Protein AF-X0TJZ9-F1 (afdb_monomer)

Nearest PDB structures (foldseek):
  3bti-assembly2_E  TM=6.774E-01  e=3.547E+00  Staphylococcus aureus subsp. aureus Mu50
  5j5v-assembly1_B  TM=3.669E-01  e=6.250E-01  Escherichia coli 536
  3br6-assembly1_A  TM=6.619E-01  e=5.381E+00  Staphylococcus aureus

Organism: NCBI:txid412755

Foldseek 3Di:
DDPPPPPDDDPVVDPCDLVNQQADFDADPVGFDADPVRHGDGNVNVLVVVLVVVVVVCVVVVHDDPDSVVVSVVSSVVVVVVVVPPPPD

pLDDT: mean 78.57, std 19.82, range [33.56, 95.0]

Radius of gyration: 17.33 Å; Cα contacts (8 Å, |Δi|>4): 44; chains: 1; bounding box: 55×28×36 Å

Sequence (89 aa):
MLTNFVRSKSRADYEVTKKKWLKMSIVDLNGPVQAKDGKIITHNEYIDWFIDELMELINDYQYIIEDEKKFKEEIAHFIYTLSDTGNHG

Structure (mmCIF, N/CA/C/O backbone):
data_AF-X0TJZ9-F1
#
_entry.id   AF-X0TJZ9-F1
#
loop_
_atom_site.group_PDB
_atom_site.id
_atom_site.type_symbol
_atom_site.label_atom_id
_atom_site.label_alt_id
_atom_site.label_comp_id
_atom_site.label_asym_id
_atom_site.label_entity_id
_atom_site.label_seq_id
_atom_site.pdbx_PDB_ins_code
_atom_site.Cartn_x
_atom_site.Cartn_y
_atom_site.Cartn_z
_atom_site.occupancy
_atom_site.B_iso_or_equiv
_atom_site.auth_seq_id
_atom_site.auth_comp_id
_atom_site.auth_asym_id
_atom_site.auth_atom_id
_atom_site.pdbx_PDB_model_num
ATOM 1 N N . MET A 1 1 ? 40.077 -21.313 -17.787 1.00 39.22 1 MET A N 1
ATOM 2 C CA . MET A 1 1 ? 38.681 -20.909 -18.049 1.00 39.22 1 MET A CA 1
ATOM 3 C C . MET A 1 1 ? 38.267 -20.047 -16.861 1.00 39.22 1 MET A C 1
ATOM 5 O O . MET A 1 1 ? 38.178 -20.574 -15.763 1.00 39.22 1 MET A O 1
ATOM 9 N N . LEU A 1 2 ? 38.233 -18.721 -17.028 1.00 34.97 2 LEU A N 1
ATOM 10 C CA . LEU A 1 2 ? 37.982 -17.768 -15.938 1.00 34.97 2 LEU A CA 1
ATOM 11 C C . LEU A 1 2 ? 36.483 -17.756 -15.630 1.00 34.97 2 LEU A C 1
ATOM 13 O O . LEU A 1 2 ? 35.675 -17.393 -16.481 1.00 34.97 2 LEU A O 1
ATOM 17 N N . THR A 1 3 ? 36.118 -18.190 -14.429 1.00 38.84 3 THR A N 1
ATOM 18 C CA . THR A 1 3 ? 34.780 -18.021 -13.871 1.00 38.84 3 THR A CA 1
ATOM 19 C C . THR A 1 3 ? 34.521 -16.529 -13.693 1.00 38.84 3 THR A C 1
ATOM 21 O O . THR A 1 3 ? 35.120 -15.878 -12.838 1.00 38.84 3 THR A O 1
ATOM 24 N N . ASN A 1 4 ? 33.623 -15.974 -14.506 1.00 38.53 4 ASN A N 1
ATOM 25 C CA . ASN A 1 4 ? 33.055 -14.654 -14.262 1.00 38.53 4 ASN A CA 1
ATOM 26 C C . ASN A 1 4 ? 32.163 -14.749 -13.022 1.00 38.53 4 ASN A C 1
ATOM 28 O O . ASN A 1 4 ? 30.959 -14.980 -13.117 1.00 38.53 4 ASN A O 1
ATOM 32 N N . PHE A 1 5 ? 32.768 -14.602 -11.846 1.00 40.38 5 PHE A N 1
ATOM 33 C CA . PHE A 1 5 ? 32.036 -14.287 -10.632 1.00 40.38 5 PHE A CA 1
ATOM 34 C C . PHE A 1 5 ? 31.448 -12.893 -10.854 1.00 40.38 5 PHE A C 1
ATOM 36 O O . PHE A 1 5 ? 32.156 -11.887 -10.776 1.00 40.38 5 PHE A O 1
ATOM 43 N N . VAL A 1 6 ? 30.163 -12.827 -11.208 1.00 42.00 6 VAL A N 1
ATOM 44 C CA . VAL A 1 6 ? 29.412 -11.577 -11.127 1.00 42.00 6 VAL A CA 1
ATOM 45 C C . VAL A 1 6 ? 29.452 -11.196 -9.657 1.00 42.00 6 VAL A C 1
ATOM 47 O O . VAL A 1 6 ? 28.789 -11.804 -8.822 1.00 42.00 6 VAL A O 1
ATOM 50 N N . ARG A 1 7 ? 30.333 -10.252 -9.333 1.00 39.84 7 ARG A N 1
ATOM 51 C CA . ARG A 1 7 ? 30.474 -9.673 -8.005 1.00 39.84 7 ARG A CA 1
ATOM 52 C C . ARG A 1 7 ? 29.112 -9.072 -7.669 1.00 39.84 7 ARG A C 1
ATOM 54 O O . ARG A 1 7 ? 28.761 -8.024 -8.211 1.00 39.84 7 ARG A O 1
ATOM 61 N N . SER A 1 8 ? 28.318 -9.770 -6.859 1.00 49.03 8 SER A N 1
ATOM 62 C CA . SER A 1 8 ? 27.079 -9.225 -6.323 1.00 49.03 8 SER A CA 1
ATOM 63 C C . SER A 1 8 ? 27.445 -7.914 -5.637 1.00 49.03 8 SER A C 1
ATOM 65 O O . SER A 1 8 ? 28.334 -7.857 -4.783 1.00 49.03 8 SER A O 1
ATOM 67 N N . LYS A 1 9 ? 26.862 -6.818 -6.125 1.00 39.72 9 LYS A N 1
ATOM 68 C CA . LYS A 1 9 ? 27.083 -5.492 -5.554 1.00 39.72 9 LYS A CA 1
ATOM 69 C C . LYS A 1 9 ? 26.715 -5.560 -4.074 1.00 39.72 9 LYS A C 1
ATOM 71 O O . LYS A 1 9 ? 25.663 -6.093 -3.725 1.00 39.72 9 LYS A O 1
ATOM 76 N N . SER A 1 10 ? 27.621 -5.105 -3.215 1.00 44.00 10 SER A N 1
ATOM 77 C CA . SER A 1 10 ? 27.453 -5.254 -1.772 1.00 44.00 10 SER A CA 1
ATOM 78 C C . SER A 1 10 ? 26.371 -4.306 -1.246 1.00 44.00 10 SER A C 1
ATOM 80 O O . SER A 1 10 ? 26.112 -3.250 -1.821 1.00 44.00 10 SER A O 1
ATOM 82 N N . ARG A 1 11 ? 25.776 -4.701 -0.120 1.00 45.53 11 ARG A N 1
ATOM 83 C CA . ARG A 1 11 ? 24.602 -4.131 0.565 1.00 45.53 11 ARG A CA 1
ATOM 84 C C . ARG A 1 11 ? 24.637 -2.609 0.814 1.00 45.53 11 ARG A C 1
ATOM 86 O O . ARG A 1 11 ? 23.585 -2.013 0.966 1.00 45.53 11 ARG A O 1
ATOM 93 N N . ALA A 1 12 ? 25.812 -1.977 0.799 1.00 43.75 12 ALA A N 1
ATOM 94 C CA . ALA A 1 12 ? 25.979 -0.533 1.002 1.00 43.75 12 ALA A CA 1
ATOM 95 C C . ALA A 1 12 ? 25.789 0.321 -0.273 1.00 43.75 12 ALA A C 1
ATOM 97 O O . ALA A 1 12 ? 25.590 1.530 -0.174 1.00 43.75 12 ALA A O 1
ATOM 98 N N . ASP A 1 13 ? 25.808 -0.281 -1.470 1.00 43.44 13 ASP A N 1
ATOM 99 C CA . ASP A 1 13 ? 25.651 0.455 -2.739 1.00 43.44 13 ASP A CA 1
ATOM 100 C C . ASP A 1 13 ? 24.173 0.753 -3.084 1.00 43.44 13 ASP A C 1
ATOM 102 O O . ASP A 1 13 ? 23.883 1.483 -4.035 1.00 43.44 13 ASP A O 1
ATOM 106 N N . TYR A 1 14 ? 23.229 0.198 -2.312 1.00 49.31 14 TYR A N 1
ATOM 107 C CA . TYR A 1 14 ? 21.782 0.265 -2.549 1.00 49.31 14 TYR A CA 1
ATOM 108 C C . TYR A 1 14 ? 20.983 0.591 -1.282 1.00 49.31 14 TYR A C 1
ATOM 110 O O . TYR A 1 14 ? 19.922 0.013 -1.072 1.00 49.31 14 TYR A O 1
ATOM 118 N N . GLU A 1 15 ? 21.423 1.545 -0.461 1.00 55.16 15 GLU A N 1
ATOM 119 C CA . GLU A 1 15 ? 20.530 2.165 0.533 1.00 55.16 15 GLU A CA 1
ATOM 120 C C . GLU A 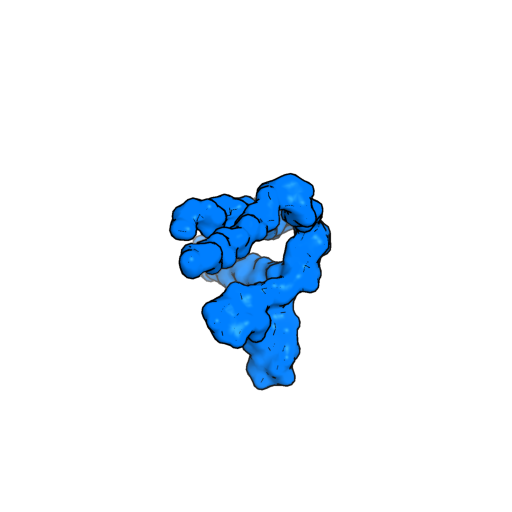1 15 ? 19.427 2.953 -0.209 1.00 55.16 15 GLU A C 1
ATOM 122 O O . GLU A 1 15 ? 19.452 4.177 -0.380 1.00 55.16 15 GLU A O 1
ATOM 127 N N . VAL A 1 16 ? 18.465 2.224 -0.772 1.00 62.09 16 VAL A N 1
ATOM 128 C CA . VAL A 1 16 ? 17.266 2.766 -1.385 1.00 62.09 16 VAL A CA 1
ATOM 129 C C . VAL A 1 16 ? 16.383 3.180 -0.225 1.00 62.09 16 VAL A C 1
ATOM 131 O O . VAL A 1 16 ? 15.711 2.360 0.384 1.00 62.09 16 VAL A O 1
ATOM 134 N N . THR A 1 17 ? 16.376 4.476 0.084 1.00 79.75 17 THR A N 1
ATO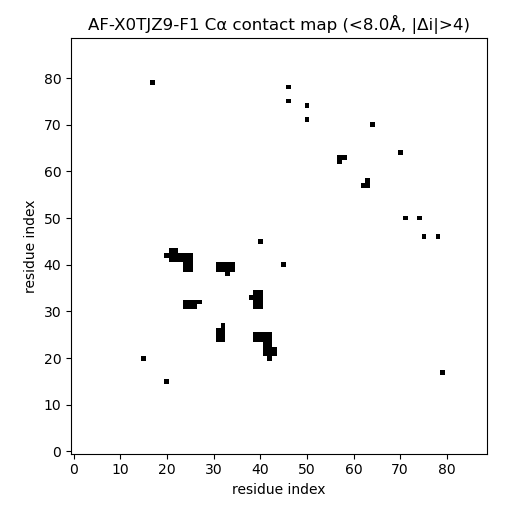M 135 C CA . THR A 1 17 ? 15.444 5.017 1.083 1.00 79.75 17 THR A CA 1
ATOM 136 C C . THR A 1 17 ? 14.019 4.518 0.808 1.00 79.75 17 THR A C 1
ATOM 138 O O . THR A 1 17 ? 13.615 4.456 -0.357 1.00 79.75 17 THR A O 1
ATOM 141 N N . LYS A 1 18 ? 13.222 4.235 1.852 1.00 81.12 18 LYS A N 1
ATOM 142 C CA . LYS A 1 18 ? 11.801 3.831 1.721 1.00 81.12 18 LYS A CA 1
ATOM 143 C C . LYS A 1 18 ? 11.052 4.694 0.695 1.00 81.12 18 LYS A C 1
ATOM 145 O O . LYS A 1 18 ? 10.332 4.185 -0.153 1.00 81.12 18 LYS A O 1
ATOM 150 N N . LYS A 1 19 ? 11.308 6.009 0.692 1.00 84.88 19 LYS A N 1
ATOM 151 C CA . LYS A 1 19 ? 10.733 6.974 -0.261 1.00 84.88 19 LYS A CA 1
ATOM 152 C C . LYS A 1 19 ? 11.083 6.695 -1.729 1.00 84.88 19 LYS A C 1
ATOM 154 O O . LYS A 1 19 ? 10.267 6.963 -2.607 1.00 84.88 19 LYS A O 1
ATOM 159 N N . LYS A 1 20 ? 12.299 6.226 -2.013 1.00 86.94 20 LYS A N 1
ATOM 160 C CA . LYS A 1 20 ? 12.723 5.828 -3.360 1.00 86.94 20 LYS A CA 1
ATOM 161 C C . LYS A 1 20 ? 12.156 4.457 -3.720 1.00 86.94 20 LYS A C 1
ATOM 163 O O . LYS A 1 20 ? 11.653 4.315 -4.828 1.00 86.94 20 LYS A O 1
ATOM 168 N N . TRP A 1 21 ? 12.178 3.508 -2.785 1.00 87.88 21 TRP A N 1
ATOM 169 C CA . TRP A 1 21 ? 11.636 2.161 -2.977 1.00 87.88 21 TRP A CA 1
ATOM 170 C C . TRP A 1 21 ? 10.147 2.191 -3.334 1.00 87.88 21 TRP A C 1
ATOM 172 O O . TRP A 1 21 ? 9.744 1.575 -4.311 1.00 87.88 21 TRP A O 1
ATOM 182 N N . LEU A 1 22 ? 9.354 3.027 -2.655 1.00 87.81 22 LEU A N 1
ATOM 183 C CA . LEU A 1 22 ? 7.929 3.219 -2.953 1.00 87.81 22 LEU A CA 1
ATOM 184 C C . LEU A 1 22 ? 7.649 3.613 -4.415 1.00 87.81 22 LEU A C 1
ATOM 186 O O . LEU A 1 22 ? 6.588 3.300 -4.945 1.00 87.81 22 LEU A O 1
ATOM 190 N N . LYS A 1 23 ? 8.595 4.285 -5.080 1.00 90.75 23 LYS A N 1
ATOM 191 C CA . LYS A 1 23 ? 8.467 4.725 -6.479 1.00 90.75 23 LYS A CA 1
ATOM 192 C C . LYS A 1 23 ? 9.014 3.718 -7.489 1.00 90.75 23 LYS A C 1
ATOM 194 O O . LYS A 1 23 ? 8.936 3.967 -8.689 1.00 90.75 23 LYS A O 1
ATOM 199 N N . MET A 1 24 ? 9.632 2.638 -7.022 1.00 90.62 24 MET A N 1
ATOM 200 C CA . MET A 1 24 ? 10.149 1.591 -7.890 1.00 90.62 24 MET A CA 1
ATOM 201 C C . MET A 1 24 ? 9.017 0.664 -8.320 1.00 90.62 24 MET A C 1
ATOM 203 O O . MET A 1 24 ? 8.038 0.467 -7.600 1.00 90.62 24 MET A O 1
ATOM 207 N N . SER A 1 25 ? 9.166 0.119 -9.520 1.00 91.69 25 SER A N 1
ATOM 208 C CA . SER A 1 25 ? 8.279 -0.898 -10.068 1.00 91.69 25 SER A CA 1
ATOM 209 C C . SER A 1 25 ? 8.413 -2.201 -9.295 1.00 91.69 25 SER A C 1
ATOM 211 O O . SER A 1 25 ? 9.528 -2.597 -8.954 1.00 91.69 25 SER A O 1
ATOM 213 N N . ILE A 1 26 ? 7.297 -2.894 -9.095 1.00 89.62 26 ILE A N 1
ATOM 214 C CA . ILE A 1 26 ? 7.320 -4.286 -8.647 1.00 89.62 26 ILE A CA 1
ATOM 215 C C . ILE A 1 26 ? 7.844 -5.137 -9.795 1.00 89.62 26 ILE A C 1
ATOM 217 O O . ILE A 1 26 ? 7.455 -4.935 -10.945 1.00 89.62 26 ILE A O 1
ATOM 221 N N . VAL A 1 27 ? 8.733 -6.076 -9.486 1.00 86.81 27 VAL A N 1
ATOM 222 C CA . VAL A 1 27 ? 9.361 -6.961 -10.466 1.00 86.81 27 VAL A CA 1
ATOM 223 C C . VAL A 1 27 ? 9.087 -8.406 -10.068 1.00 86.81 27 VAL A C 1
ATOM 225 O O . VAL A 1 27 ? 9.332 -8.781 -8.922 1.00 86.81 27 VAL A O 1
ATOM 228 N N . ASP A 1 28 ? 8.585 -9.202 -11.007 1.00 83.56 28 ASP A N 1
ATOM 229 C CA . ASP A 1 28 ? 8.473 -10.655 -10.894 1.00 83.56 28 ASP A CA 1
ATOM 230 C C . ASP A 1 28 ? 9.531 -11.355 -11.776 1.00 83.56 28 ASP A C 1
ATOM 232 O O . ASP A 1 28 ? 10.444 -10.722 -12.312 1.00 83.56 28 ASP A O 1
ATOM 236 N N . LEU A 1 29 ? 9.429 -12.678 -11.937 1.00 82.25 29 LEU A N 1
ATOM 237 C CA . LEU A 1 29 ? 10.358 -13.459 -12.768 1.00 82.25 29 LEU A CA 1
ATOM 238 C C . LEU A 1 29 ? 10.347 -13.064 -14.259 1.00 82.25 29 LEU A C 1
ATOM 240 O O . LEU A 1 29 ? 11.297 -13.375 -14.975 1.00 82.25 29 LEU A O 1
ATOM 244 N N . ASN A 1 30 ? 9.298 -12.385 -14.727 1.00 84.75 30 ASN A N 1
ATOM 245 C CA . ASN A 1 30 ? 9.099 -11.957 -16.110 1.00 84.75 30 ASN A CA 1
ATOM 246 C C . ASN A 1 30 ? 9.366 -10.455 -16.317 1.00 84.75 30 ASN A C 1
ATOM 248 O O . ASN A 1 30 ? 9.266 -9.968 -17.445 1.00 84.75 30 ASN A O 1
ATOM 252 N N . GLY A 1 31 ? 9.735 -9.723 -15.263 1.00 84.75 31 GLY A N 1
ATOM 253 C CA . GLY A 1 31 ? 10.039 -8.296 -15.316 1.00 84.75 31 GLY A CA 1
ATOM 254 C C . GLY A 1 31 ? 9.026 -7.439 -14.549 1.00 84.75 31 GLY A C 1
ATOM 255 O O . GLY A 1 31 ? 8.436 -7.900 -13.575 1.00 84.75 31 GLY A O 1
ATOM 256 N N . PRO A 1 32 ? 8.864 -6.152 -14.910 1.00 88.25 32 PRO A N 1
ATOM 257 C CA . PRO A 1 32 ? 7.956 -5.258 -14.204 1.00 88.25 32 PRO A CA 1
ATOM 258 C C . PRO A 1 32 ? 6.501 -5.726 -14.288 1.00 88.25 32 PRO A C 1
ATOM 260 O O . PRO A 1 32 ? 5.975 -5.931 -15.385 1.00 88.25 32 PRO A O 1
ATOM 263 N N . VAL A 1 33 ? 5.846 -5.819 -13.132 1.00 88.50 33 VAL A N 1
ATOM 264 C CA . VAL A 1 33 ? 4.419 -6.134 -13.031 1.00 88.50 33 VAL A CA 1
ATOM 265 C C . VAL A 1 33 ? 3.612 -4.986 -13.632 1.00 88.50 33 VAL A C 1
ATOM 267 O O . VAL A 1 33 ? 3.863 -3.811 -13.350 1.00 88.50 33 VAL A O 1
ATOM 270 N N . GLN A 1 34 ? 2.638 -5.332 -14.471 1.00 91.44 34 GLN A N 1
ATOM 271 C CA . GLN A 1 34 ? 1.793 -4.380 -15.184 1.00 91.44 34 GLN A CA 1
ATOM 272 C C . GLN A 1 34 ? 0.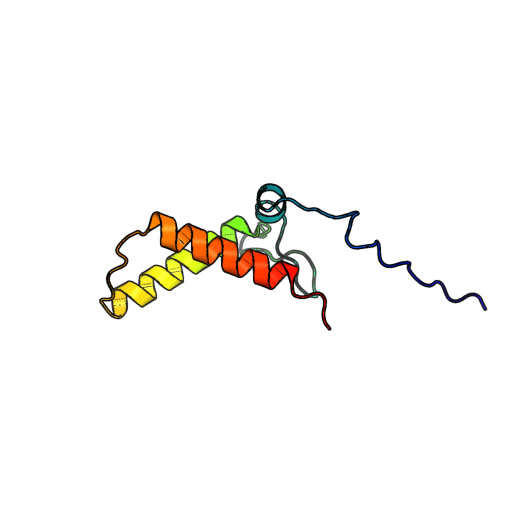316 -4.622 -14.877 1.00 91.44 34 GLN A C 1
ATOM 274 O O . GLN A 1 34 ? -0.130 -5.761 -14.737 1.00 91.44 34 GLN A O 1
ATOM 279 N N . ALA A 1 35 ? -0.445 -3.535 -14.803 1.00 87.88 35 ALA A N 1
ATOM 280 C CA . ALA A 1 35 ? -1.897 -3.569 -14.788 1.00 87.88 35 ALA A CA 1
ATOM 281 C C . ALA A 1 35 ? -2.453 -3.973 -16.168 1.00 87.88 35 ALA A C 1
ATOM 283 O O . ALA A 1 35 ? -1.727 -4.076 -17.159 1.00 87.88 35 ALA A O 1
ATOM 284 N N . LYS A 1 36 ? -3.771 -4.200 -16.247 1.00 86.56 36 LYS A N 1
ATOM 285 C CA . LYS A 1 36 ? -4.454 -4.653 -17.477 1.00 86.56 36 LYS A CA 1
ATOM 286 C C . LYS A 1 36 ? -4.311 -3.687 -18.661 1.00 86.56 36 LY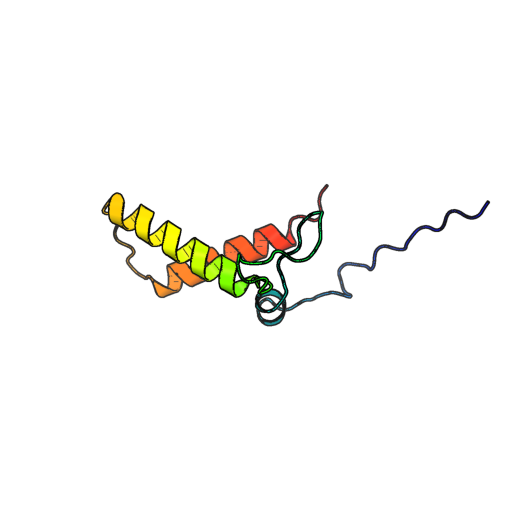S A C 1
ATOM 288 O O . LYS A 1 36 ? -4.453 -4.107 -19.803 1.00 86.56 36 LYS A O 1
ATOM 293 N N . ASP A 1 37 ? -4.052 -2.414 -18.389 1.00 90.75 37 ASP A N 1
ATOM 294 C CA . ASP A 1 37 ? -3.812 -1.358 -19.374 1.00 90.75 37 ASP A CA 1
ATOM 295 C C . ASP A 1 37 ? -2.328 -1.226 -19.780 1.00 90.75 37 ASP A C 1
ATOM 297 O O . ASP A 1 37 ? -1.981 -0.344 -20.564 1.00 90.75 37 ASP A O 1
ATOM 301 N N . GLY A 1 38 ? -1.446 -2.091 -19.264 1.00 88.56 38 GLY A N 1
ATOM 302 C CA . GLY A 1 38 ? -0.002 -2.055 -19.508 1.00 88.56 38 GLY A CA 1
ATOM 303 C C . GLY A 1 38 ? 0.762 -1.067 -18.621 1.00 88.56 38 GLY A C 1
ATOM 304 O O . GLY A 1 38 ? 1.979 -0.928 -18.760 1.00 88.56 38 GLY A O 1
ATOM 305 N N . LYS A 1 39 ? 0.093 -0.372 -17.692 1.00 92.44 39 LYS A N 1
ATOM 306 C CA . LYS A 1 39 ? 0.765 0.531 -16.754 1.00 92.44 39 LYS A CA 1
ATOM 307 C C . LYS A 1 39 ? 1.596 -0.273 -15.755 1.00 92.44 39 LYS A C 1
ATOM 309 O O . LYS A 1 39 ? 1.086 -1.179 -15.102 1.00 92.44 39 LYS A O 1
ATOM 314 N N . ILE A 1 40 ? 2.869 0.088 -15.601 1.00 92.69 40 ILE A N 1
ATOM 315 C CA . ILE A 1 40 ? 3.753 -0.528 -14.607 1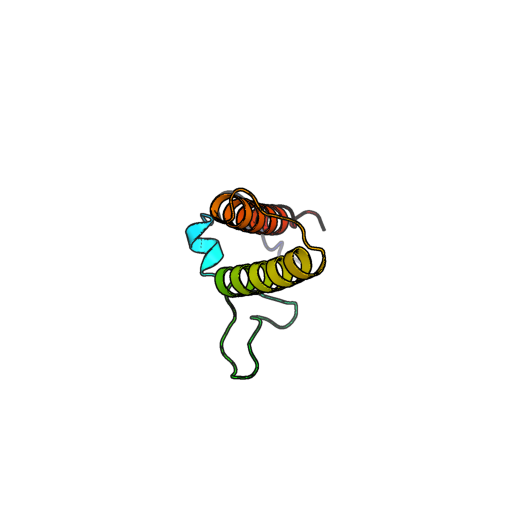.00 92.69 40 ILE A CA 1
ATOM 316 C C . ILE A 1 40 ? 3.283 -0.164 -13.197 1.00 92.69 40 ILE A C 1
ATOM 318 O O . ILE A 1 40 ? 3.080 1.014 -12.902 1.00 92.69 40 ILE A O 1
ATOM 322 N N . ILE A 1 41 ? 3.163 -1.174 -12.336 1.00 93.06 41 ILE A N 1
ATOM 323 C CA . ILE A 1 41 ? 2.724 -1.030 -10.948 1.00 93.06 41 ILE A CA 1
ATOM 324 C C . ILE A 1 41 ? 3.930 -0.739 -10.055 1.00 93.06 41 ILE A C 1
ATOM 326 O O . ILE A 1 41 ? 4.935 -1.458 -10.069 1.00 93.06 41 ILE A O 1
ATOM 330 N N . THR A 1 42 ? 3.831 0.324 -9.266 1.00 94.00 42 THR A N 1
ATOM 331 C CA . THR A 1 42 ? 4.823 0.691 -8.250 1.00 94.00 42 THR A CA 1
ATOM 332 C C . THR A 1 42 ? 4.540 0.029 -6.904 1.00 94.00 42 THR A C 1
ATOM 334 O O . THR A 1 42 ? 3.413 -0.369 -6.611 1.00 94.00 42 THR A O 1
ATOM 337 N N . HIS A 1 43 ? 5.557 -0.045 -6.041 1.00 91.00 43 HIS A N 1
ATOM 338 C CA . HIS A 1 43 ? 5.376 -0.520 -4.666 1.00 91.00 43 HIS A CA 1
ATOM 339 C C . HIS A 1 43 ? 4.326 0.288 -3.897 1.00 91.00 43 HIS A C 1
ATOM 341 O O . HIS A 1 43 ? 3.557 -0.297 -3.142 1.00 91.00 43 HIS A O 1
ATOM 347 N N . ASN A 1 44 ? 4.269 1.609 -4.096 1.00 92.62 44 ASN A N 1
ATOM 348 C CA . ASN A 1 44 ? 3.257 2.445 -3.457 1.00 92.62 44 ASN A CA 1
ATOM 349 C C . ASN A 1 44 ? 1.839 2.050 -3.885 1.00 92.62 44 ASN A C 1
ATOM 351 O O . ASN A 1 44 ? 0.992 1.838 -3.032 1.00 92.62 44 ASN A O 1
ATOM 355 N N . GLU A 1 45 ? 1.602 1.896 -5.189 1.00 93.06 45 GLU A N 1
ATOM 356 C CA . GLU A 1 45 ? 0.276 1.537 -5.716 1.00 93.06 45 GLU A CA 1
ATOM 357 C C . GLU A 1 45 ? -0.192 0.163 -5.230 1.00 93.06 45 GLU A C 1
ATOM 359 O O . GLU A 1 45 ? -1.365 -0.019 -4.922 1.00 93.06 45 GLU A O 1
ATOM 364 N N . TYR A 1 46 ? 0.723 -0.799 -5.123 1.00 92.38 46 TYR A N 1
ATOM 365 C CA . TYR A 1 46 ? 0.407 -2.102 -4.546 1.00 92.38 46 TYR A CA 1
ATOM 366 C C . TYR A 1 46 ? 0.093 -2.030 -3.053 1.00 92.38 46 TYR A C 1
ATOM 368 O O . TYR A 1 46 ? -0.823 -2.705 -2.599 1.00 92.38 46 TYR A O 1
ATOM 376 N N . ILE A 1 47 ? 0.854 -1.244 -2.284 1.00 93.19 47 ILE A N 1
ATOM 377 C CA . ILE A 1 47 ? 0.609 -1.076 -0.847 1.00 93.19 47 ILE A CA 1
ATOM 378 C C . ILE A 1 47 ? -0.745 -0.415 -0.618 1.00 93.19 47 ILE A C 1
ATOM 380 O O . ILE A 1 47 ? -1.482 -0.876 0.246 1.00 93.19 47 ILE A O 1
ATOM 384 N N . ASP A 1 48 ? -1.067 0.620 -1.392 1.00 93.12 48 ASP A N 1
ATOM 385 C CA . ASP A 1 48 ? -2.355 1.305 -1.312 1.00 93.12 48 ASP A CA 1
ATOM 386 C C . ASP A 1 48 ? -3.497 0.315 -1.600 1.00 93.12 48 ASP A C 1
ATOM 388 O O . ASP A 1 48 ? -4.384 0.156 -0.766 1.00 93.12 48 ASP A O 1
ATOM 392 N N . TRP A 1 49 ? -3.407 -0.452 -2.696 1.00 93.75 49 TRP A N 1
ATOM 393 C CA . TRP A 1 49 ? -4.381 -1.506 -3.009 1.00 93.75 49 TRP A CA 1
ATOM 394 C C . TRP A 1 49 ? -4.498 -2.555 -1.894 1.00 93.75 49 TRP A C 1
ATOM 396 O O . TRP A 1 49 ? -5.596 -2.888 -1.465 1.00 93.75 49 TRP A O 1
ATOM 406 N N . PHE A 1 50 ? -3.372 -3.063 -1.392 1.00 93.50 50 PHE A N 1
ATOM 407 C CA . PHE A 1 50 ? -3.366 -4.082 -0.343 1.00 93.50 50 PHE A CA 1
ATOM 408 C C . PHE A 1 50 ? -3.998 -3.575 0.959 1.00 93.50 50 PHE A C 1
ATOM 410 O O . PHE A 1 50 ? -4.712 -4.315 1.633 1.00 93.50 50 PHE A O 1
ATOM 417 N N . ILE A 1 51 ? -3.722 -2.322 1.326 1.00 94.12 51 ILE A N 1
ATOM 418 C CA . ILE A 1 51 ? -4.333 -1.674 2.483 1.00 94.12 51 ILE A CA 1
ATOM 419 C C . ILE A 1 51 ? -5.843 -1.577 2.288 1.00 94.12 51 ILE A C 1
ATOM 421 O O . ILE A 1 51 ? -6.568 -1.889 3.225 1.00 94.12 51 ILE A O 1
ATOM 425 N N . ASP A 1 52 ? -6.313 -1.179 1.108 1.00 92.94 52 ASP A N 1
ATOM 426 C CA . ASP A 1 52 ? -7.745 -1.054 0.836 1.00 92.94 52 ASP A CA 1
ATOM 427 C C . ASP A 1 52 ? -8.459 -2.413 0.964 1.00 92.94 52 ASP A C 1
ATOM 429 O O . ASP A 1 52 ? -9.427 -2.518 1.715 1.00 92.94 52 ASP A O 1
ATOM 433 N N . GLU A 1 53 ? -7.918 -3.480 0.366 1.00 95.00 53 GLU A N 1
ATOM 434 C CA . GLU A 1 53 ? -8.451 -4.851 0.506 1.00 95.00 53 GLU A CA 1
ATOM 435 C C . GLU A 1 53 ? -8.458 -5.322 1.971 1.00 95.00 53 GLU A C 1
ATOM 437 O O . GLU A 1 53 ? -9.389 -5.978 2.443 1.00 95.00 53 GLU A O 1
ATOM 442 N N . LEU A 1 54 ? -7.415 -4.973 2.729 1.00 93.69 54 LEU A N 1
ATOM 443 C CA . LEU A 1 54 ? -7.323 -5.312 4.145 1.00 93.69 54 LEU A CA 1
ATOM 444 C C . LEU A 1 54 ? -8.350 -4.538 4.983 1.00 93.69 54 LEU A C 1
ATOM 446 O O . LEU A 1 54 ? -8.928 -5.102 5.911 1.00 93.69 54 LEU A O 1
ATOM 450 N N . MET A 1 55 ? -8.588 -3.264 4.670 1.00 91.38 55 MET A N 1
ATOM 451 C CA . MET A 1 55 ? -9.607 -2.444 5.327 1.00 91.38 55 MET A CA 1
ATOM 452 C C . MET A 1 55 ? -11.011 -2.986 5.057 1.00 91.38 55 MET A C 1
ATOM 454 O O . MET A 1 55 ? -11.816 -3.047 5.984 1.00 91.38 55 MET A O 1
ATOM 458 N N . GLU A 1 56 ? -11.302 -3.404 3.823 1.00 92.56 56 GLU A N 1
ATOM 459 C CA . GLU A 1 56 ? -12.566 -4.062 3.473 1.00 92.56 56 GLU A CA 1
ATOM 460 C C . GLU A 1 56 ? -12.778 -5.321 4.320 1.00 92.56 56 GLU A C 1
ATOM 462 O O . GLU A 1 56 ? -13.798 -5.441 4.998 1.00 92.56 56 GLU A O 1
ATOM 467 N N . LEU A 1 57 ? -11.764 -6.187 4.406 1.00 93.19 57 LEU A N 1
ATOM 468 C CA . LEU A 1 57 ? -11.817 -7.391 5.234 1.00 93.19 57 LEU A CA 1
ATOM 469 C C . LEU A 1 57 ? -12.060 -7.070 6.719 1.00 93.19 57 LEU A C 1
ATOM 471 O O . LEU A 1 57 ? -12.894 -7.691 7.372 1.00 93.19 57 LEU A O 1
ATOM 475 N N . ILE A 1 58 ? -11.332 -6.104 7.279 1.00 91.38 58 ILE A N 1
ATOM 476 C CA . ILE A 1 58 ? -11.465 -5.701 8.688 1.00 91.38 58 ILE A CA 1
ATOM 477 C C . ILE A 1 58 ? -12.881 -5.186 8.976 1.00 91.38 58 ILE A C 1
ATOM 479 O O . ILE A 1 58 ? -13.467 -5.545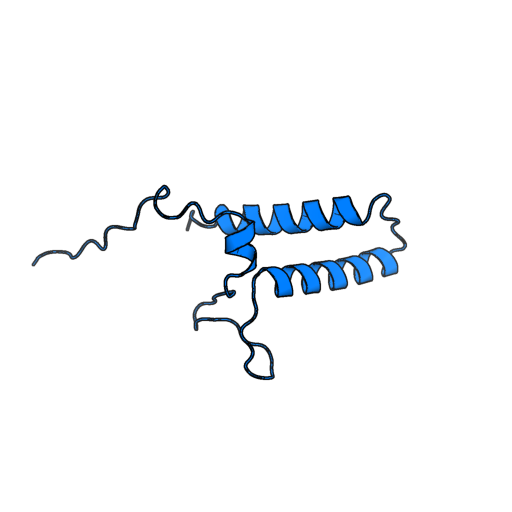 10.004 1.00 91.38 58 ILE A O 1
ATOM 483 N N . ASN A 1 59 ? -13.435 -4.388 8.061 1.00 88.62 59 ASN A N 1
ATOM 484 C CA . ASN A 1 59 ? -14.788 -3.853 8.165 1.00 88.62 59 ASN A CA 1
ATOM 485 C C . ASN A 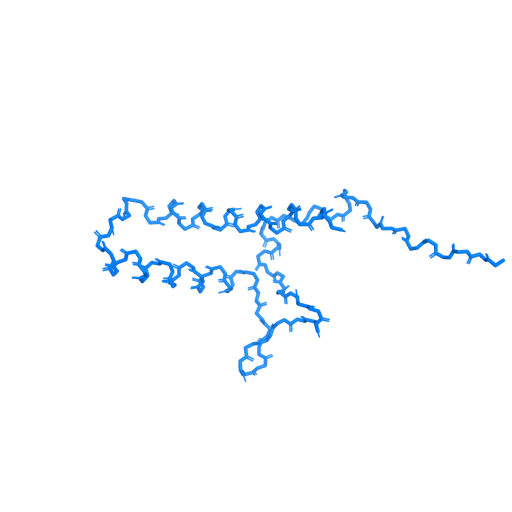1 59 ? -15.848 -4.961 8.086 1.00 88.62 59 ASN A C 1
ATOM 487 O O . ASN A 1 59 ? -16.806 -4.930 8.863 1.00 88.62 59 ASN A O 1
ATOM 491 N N . ASP A 1 60 ? -15.655 -5.966 7.228 1.00 93.00 60 ASP A N 1
ATOM 492 C CA . ASP A 1 60 ? -16.550 -7.126 7.116 1.00 93.00 60 ASP A CA 1
ATOM 493 C C . ASP A 1 60 ? -16.635 -7.924 8.426 1.00 93.00 60 ASP A C 1
ATOM 495 O O . ASP A 1 60 ? -17.704 -8.410 8.804 1.00 93.00 60 ASP A O 1
ATOM 499 N N . TYR A 1 61 ? -15.530 -8.007 9.170 1.00 92.94 61 TYR A N 1
ATOM 500 C CA . TYR A 1 61 ? -15.481 -8.640 10.492 1.00 92.94 61 TYR A CA 1
ATOM 501 C C . TYR A 1 61 ? -15.822 -7.695 11.656 1.00 92.94 61 TYR A C 1
ATOM 503 O O . TYR A 1 61 ? -15.722 -8.094 12.817 1.00 92.94 61 TYR A O 1
ATOM 511 N N . GLN A 1 62 ? -16.259 -6.464 11.370 1.00 91.38 62 GLN A N 1
ATOM 512 C CA . GLN A 1 62 ? -16.653 -5.453 12.359 1.00 91.38 62 GLN A CA 1
ATOM 513 C C . GLN A 1 62 ? -15.549 -5.083 13.366 1.00 91.38 62 GLN A C 1
ATOM 515 O O . GLN A 1 62 ? -15.837 -4.637 14.482 1.00 91.38 62 GLN A O 1
ATOM 520 N N . TYR A 1 63 ? -14.280 -5.252 12.991 1.00 90.06 63 TYR A N 1
ATOM 521 C CA . TYR A 1 63 ? -13.167 -4.752 13.790 1.00 90.06 63 TYR A CA 1
ATOM 522 C C . TYR A 1 63 ? -13.053 -3.234 13.629 1.00 90.06 63 TYR A C 1
ATOM 524 O O . TYR A 1 63 ? -13.232 -2.691 12.542 1.00 90.06 63 TYR A O 1
ATOM 532 N N . ILE A 1 64 ? -12.731 -2.542 14.721 1.00 88.25 64 ILE A N 1
ATOM 533 C CA . ILE A 1 64 ? -12.543 -1.090 14.722 1.00 88.25 64 ILE A CA 1
ATOM 534 C C . ILE A 1 64 ? -11.046 -0.804 14.749 1.00 88.25 64 ILE A C 1
ATOM 536 O O . ILE A 1 64 ? -10.343 -1.232 15.664 1.00 88.25 64 ILE A O 1
ATOM 540 N N . ILE A 1 65 ? -10.566 -0.050 13.762 1.00 89.12 65 ILE A N 1
ATOM 541 C CA . ILE A 1 65 ? -9.212 0.501 13.776 1.00 89.12 65 ILE A CA 1
ATOM 542 C C . ILE A 1 65 ? -9.257 1.847 14.497 1.00 89.12 65 ILE A C 1
ATOM 544 O O . ILE A 1 65 ? -9.877 2.795 14.023 1.00 89.12 65 ILE A O 1
ATOM 548 N N . GLU A 1 66 ? -8.593 1.926 15.649 1.00 90.19 66 GLU A N 1
ATOM 549 C CA . GLU A 1 66 ? -8.570 3.134 16.487 1.00 90.19 66 GLU A CA 1
ATOM 550 C C . GLU A 1 66 ? -7.783 4.291 15.848 1.00 90.19 66 GLU A C 1
ATOM 552 O O . GLU A 1 66 ? -8.146 5.454 16.013 1.00 90.19 66 GLU A O 1
ATOM 557 N N . ASP A 1 67 ? -6.718 3.976 15.103 1.00 92.06 67 ASP A N 1
ATOM 558 C CA . ASP A 1 67 ? -5.879 4.945 14.391 1.00 92.06 67 ASP A CA 1
ATOM 559 C C . ASP A 1 67 ? -5.548 4.424 12.987 1.00 92.06 67 ASP A C 1
ATOM 561 O O . ASP A 1 67 ? -4.590 3.676 12.772 1.00 92.06 67 ASP A O 1
ATOM 565 N N . GLU A 1 68 ? -6.370 4.824 12.017 1.00 89.31 68 GLU A N 1
ATOM 566 C CA . GLU A 1 68 ? -6.237 4.405 10.620 1.00 89.31 68 GLU A CA 1
ATOM 567 C C . GLU A 1 68 ? -4.895 4.835 10.017 1.00 89.31 68 GLU A C 1
ATOM 569 O O . GLU A 1 68 ? -4.275 4.090 9.257 1.00 89.31 68 GLU A O 1
ATOM 574 N N . LYS A 1 69 ? -4.404 6.025 10.375 1.00 91.00 69 LYS A N 1
ATOM 575 C CA . LYS A 1 69 ? -3.153 6.543 9.824 1.00 91.00 69 LYS A CA 1
ATOM 576 C C . LYS A 1 69 ? -1.978 5.694 10.292 1.00 91.00 69 LYS A C 1
ATOM 578 O O . LYS A 1 69 ? -1.168 5.268 9.467 1.00 91.00 69 LYS A O 1
ATOM 583 N N . LYS A 1 70 ? -1.893 5.438 11.598 1.00 91.38 70 LYS A N 1
ATOM 584 C CA . LYS A 1 70 ? -0.835 4.604 12.170 1.00 91.38 70 LYS A CA 1
ATOM 585 C C . LYS A 1 70 ? -0.896 3.181 11.618 1.00 91.38 70 LYS A C 1
ATOM 587 O O . LYS A 1 70 ? 0.139 2.636 11.249 1.00 91.38 70 LYS A O 1
ATOM 592 N N . PHE A 1 71 ? -2.096 2.617 11.486 1.00 92.19 71 PHE A N 1
ATOM 593 C CA . PHE A 1 71 ? -2.296 1.301 10.884 1.00 92.19 71 PHE A CA 1
ATOM 594 C C . PHE A 1 71 ? -1.720 1.224 9.460 1.00 92.19 71 PHE A C 1
ATOM 596 O O . PHE A 1 71 ? -0.889 0.363 9.167 1.00 92.19 71 PHE A O 1
ATOM 603 N N . LYS A 1 72 ? -2.077 2.177 8.590 1.00 90.75 72 LYS A N 1
ATOM 604 C CA . LYS A 1 72 ? -1.557 2.258 7.214 1.00 90.75 72 LYS A CA 1
ATOM 605 C C . LYS A 1 72 ? -0.031 2.383 7.178 1.00 90.75 72 LYS A C 1
ATOM 607 O O . LYS A 1 72 ? 0.636 1.725 6.377 1.00 90.75 72 LYS A O 1
ATOM 612 N N . GLU A 1 73 ? 0.541 3.199 8.063 1.00 89.31 73 GLU A N 1
ATOM 613 C CA . GLU A 1 73 ? 1.993 3.375 8.174 1.00 89.31 73 GLU A CA 1
ATOM 614 C C . GLU A 1 73 ? 2.715 2.088 8.607 1.00 89.31 73 GLU A C 1
ATOM 616 O O . GLU A 1 73 ? 3.770 1.765 8.042 1.00 89.31 73 GLU A O 1
ATOM 621 N N . GLU A 1 74 ? 2.148 1.343 9.561 1.00 91.69 74 GLU A N 1
ATOM 622 C CA . GLU A 1 74 ? 2.683 0.068 10.048 1.00 91.69 74 GLU A CA 1
ATOM 623 C C . GLU A 1 74 ? 2.638 -1.017 8.968 1.00 91.69 74 GLU A C 1
ATOM 625 O O . GLU A 1 74 ? 3.656 -1.674 8.742 1.00 91.69 74 GLU A O 1
ATOM 630 N N . ILE A 1 75 ? 1.536 -1.143 8.221 1.00 91.94 75 ILE A N 1
ATOM 631 C CA . ILE A 1 75 ? 1.437 -2.079 7.088 1.00 91.94 75 ILE A CA 1
ATOM 632 C C . ILE A 1 75 ? 2.461 -1.733 6.000 1.00 91.94 75 ILE A C 1
ATOM 634 O O . ILE A 1 75 ? 3.222 -2.597 5.555 1.00 91.94 75 ILE A O 1
ATOM 638 N N . ALA A 1 76 ? 2.567 -0.458 5.617 1.00 88.12 76 ALA A N 1
ATOM 639 C CA . ALA A 1 76 ? 3.553 -0.018 4.633 1.00 88.12 76 ALA A CA 1
ATOM 640 C C . ALA A 1 76 ? 5.000 -0.263 5.102 1.00 88.12 76 ALA A C 1
ATOM 642 O O . ALA A 1 76 ? 5.893 -0.522 4.292 1.00 88.12 76 ALA A O 1
ATOM 643 N N . HIS A 1 77 ? 5.276 -0.134 6.404 1.00 87.38 77 HIS A N 1
ATOM 644 C CA . HIS A 1 77 ? 6.587 -0.453 6.966 1.00 87.38 77 HIS A CA 1
ATOM 645 C C . HIS A 1 77 ? 6.851 -1.960 7.002 1.00 87.38 77 HIS A C 1
ATOM 647 O O . HIS A 1 77 ? 7.941 -2.383 6.628 1.00 87.38 77 HIS A O 1
ATOM 653 N N . PHE A 1 78 ? 5.859 -2.760 7.384 1.00 87.94 78 PHE A N 1
ATOM 654 C CA . PHE A 1 78 ? 5.943 -4.214 7.404 1.00 87.94 78 PHE A CA 1
ATOM 655 C C . PHE A 1 78 ? 6.276 -4.780 6.018 1.00 87.94 78 PHE A C 1
ATOM 657 O O . PHE A 1 78 ? 7.252 -5.516 5.878 1.00 87.94 78 PHE A O 1
ATOM 664 N N . ILE A 1 79 ? 5.546 -4.363 4.978 1.00 88.56 79 ILE A N 1
ATOM 665 C CA . ILE A 1 79 ? 5.781 -4.807 3.593 1.00 88.56 79 ILE A CA 1
ATOM 666 C C . ILE A 1 79 ? 7.183 -4.400 3.113 1.00 88.56 79 ILE A C 1
ATOM 668 O O . ILE A 1 79 ? 7.882 -5.204 2.492 1.00 88.56 79 ILE A O 1
ATOM 672 N N . TYR A 1 80 ? 7.623 -3.176 3.426 1.00 84.69 80 TYR A N 1
ATOM 673 C CA . TYR A 1 80 ? 8.980 -2.716 3.113 1.00 84.69 80 TYR A CA 1
ATOM 674 C C . TYR A 1 80 ? 10.048 -3.606 3.765 1.00 84.69 80 TYR A C 1
ATOM 676 O O . TYR A 1 80 ? 10.956 -4.079 3.086 1.00 84.69 80 TYR A O 1
ATOM 684 N N . THR A 1 81 ? 9.915 -3.883 5.063 1.00 82.88 81 THR A N 1
ATOM 685 C CA . THR A 1 81 ? 10.873 -4.705 5.817 1.00 82.88 81 THR A CA 1
ATOM 686 C C . THR A 1 81 ? 10.911 -6.149 5.312 1.00 82.88 81 THR A C 1
ATOM 688 O O . THR A 1 81 ? 11.990 -6.729 5.184 1.00 82.88 81 THR A O 1
ATOM 691 N N . LEU A 1 82 ? 9.763 -6.738 4.963 1.00 82.88 82 LEU A N 1
ATOM 692 C CA . LEU A 1 82 ? 9.722 -8.061 4.327 1.00 82.88 82 LEU A CA 1
ATOM 693 C C . LEU A 1 82 ? 10.427 -8.071 2.966 1.00 82.88 82 LEU A C 1
ATOM 695 O O . LEU A 1 82 ? 11.150 -9.011 2.645 1.00 82.88 82 LEU A O 1
ATOM 699 N N . SER A 1 83 ? 10.257 -7.005 2.186 1.00 76.38 83 SER A N 1
ATOM 700 C CA . SER A 1 83 ? 10.895 -6.870 0.874 1.00 76.38 83 SER A CA 1
ATOM 701 C C . SER A 1 83 ? 12.416 -6.701 0.978 1.00 76.38 83 SER A C 1
ATOM 703 O O . SER A 1 83 ? 13.143 -7.169 0.108 1.00 76.38 83 SER A O 1
ATOM 705 N N . ASP A 1 84 ? 12.904 -6.071 2.048 1.00 68.25 84 ASP A N 1
ATOM 706 C CA . ASP A 1 84 ? 14.337 -5.872 2.303 1.00 68.25 84 ASP A CA 1
ATOM 707 C C . ASP A 1 84 ? 15.020 -7.119 2.907 1.00 68.25 84 ASP A C 1
ATOM 709 O O . ASP A 1 84 ? 16.192 -7.406 2.653 1.00 68.25 84 ASP A O 1
ATOM 713 N N . THR A 1 85 ? 14.275 -7.919 3.677 1.00 56.44 85 THR A N 1
ATOM 714 C CA . THR A 1 85 ? 14.780 -9.158 4.304 1.00 56.44 85 THR A CA 1
ATOM 715 C C . THR A 1 85 ? 14.805 -10.372 3.367 1.00 56.44 85 THR A C 1
ATOM 717 O O . THR A 1 85 ? 15.431 -11.378 3.700 1.00 56.44 85 THR A O 1
ATOM 720 N N . GLY A 1 86 ? 14.231 -10.269 2.163 1.00 49.06 86 GLY A N 1
ATOM 721 C CA . GLY A 1 86 ? 14.162 -11.332 1.148 1.00 49.06 86 GLY A CA 1
ATOM 722 C C . GLY A 1 86 ? 15.488 -11.774 0.498 1.00 49.06 86 GLY A C 1
ATOM 723 O O . GLY A 1 86 ? 15.461 -12.547 -0.452 1.00 49.06 86 GLY A O 1
ATOM 724 N N . ASN A 1 87 ? 16.650 -11.336 0.994 1.00 45.34 87 ASN A N 1
ATOM 725 C CA . ASN A 1 87 ? 17.985 -11.696 0.477 1.00 45.34 87 ASN A CA 1
ATOM 726 C C . ASN A 1 87 ? 18.600 -12.959 1.130 1.00 45.34 87 ASN A C 1
ATOM 728 O O . ASN A 1 87 ? 19.822 -13.133 1.148 1.00 45.34 87 ASN A O 1
ATOM 732 N N . HIS A 1 88 ? 17.771 -13.846 1.684 1.00 37.78 88 HIS A N 1
ATOM 733 C CA . HIS A 1 88 ? 18.187 -15.155 2.199 1.00 37.78 88 HIS A CA 1
ATOM 734 C C . HIS A 1 88 ? 17.462 -16.281 1.450 1.00 37.78 88 HIS A C 1
ATOM 736 O O . HIS A 1 88 ? 16.590 -16.946 2.003 1.00 37.78 88 HIS A O 1
ATOM 742 N N . GLY A 1 89 ? 17.828 -16.467 0.182 1.00 33.56 89 GLY A N 1
ATOM 743 C CA . GLY A 1 89 ? 17.463 -17.606 -0.660 1.00 33.56 89 GLY A CA 1
ATOM 744 C C . GLY A 1 89 ? 18.607 -17.935 -1.600 1.00 33.56 89 GLY A C 1
ATOM 745 O O . GLY A 1 89 ? 19.119 -16.979 -2.223 1.00 33.56 89 GLY A O 1
#

Solvent-accessible surface area (backbone atoms only — not comparable to full-atom values): 5596 Å² total; per-residue (Å²): 136,85,80,83,73,76,74,74,79,57,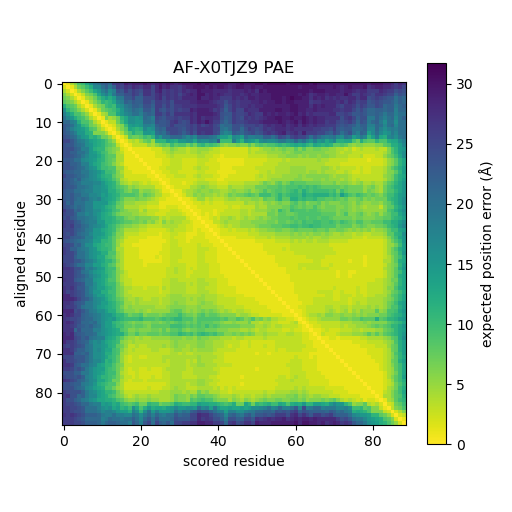82,82,83,62,79,62,49,69,79,55,47,35,70,34,65,3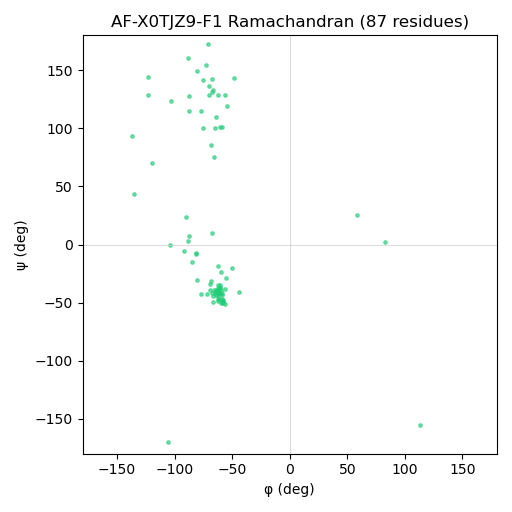8,68,56,101,90,39,72,40,56,49,99,87,65,50,73,37,27,42,44,61,51,47,53,51,52,48,52,58,49,49,53,54,38,52,76,71,69,55,83,75,92,51,62,69,60,50,53,53,49,52,55,46,51,56,49,51,55,66,68,61,65,81,80,123

Mean predicted aligned error: 9.9 Å

Secondary structure (DSSP, 8-state):
-------PPPTTTT---HHHHTTSBPEETTEE-B-TTSPBPBHHHHHHHHHHHHHHHHHHTT---S-HHHHHHHHHHHHHHHHHH----